Protein AF-A0A6J4HT22-F1 (afdb_monomer)

Mean predicted aligned error: 5.21 Å

Secondary structure (DSSP, 8-state):
---EEEEEE-HHHHHHHHHHHHHHHHHHH---GGG-SEEEEEEHHHHHHHHHHTT--HHHHHHHHHSPPPPPPPPTT---

Radius of gyration: 14.95 Å; Cα contacts (8 Å, |Δi|>4): 94; chains: 1; bounding box: 43×25×38 Å

InterPro domains:
  IPR002641 Patatin-like phospholipase domain [PF01734] (5-64)
  IPR002641 Patatin-like phospholipase domain [PS51635] (5-80)
  IPR016035 Acyl transferase/acyl hydrolase/lysophospholipase [SSF52151] (2-65)

Structure (mmCIF, N/CA/C/O backbone):
data_AF-A0A6J4HT22-F1
#
_entry.id   AF-A0A6J4HT22-F1
#
loop_
_atom_site.group_PDB
_atom_site.id
_atom_site.type_symbol
_atom_site.label_atom_id
_atom_site.label_alt_id
_atom_site.label_comp_id
_atom_site.label_asym_id
_atom_site.label_entity_id
_atom_site.label_seq_id
_atom_site.pdbx_PDB_ins_code
_atom_site.Cartn_x
_atom_site.Cartn_y
_atom_site.Cartn_z
_atom_site.occupancy
_atom_site.B_iso_or_equiv
_atom_site.auth_seq_id
_atom_site.auth_comp_id
_atom_site.auth_asym_id
_atom_site.auth_atom_id
_atom_site.pdbx_PDB_model_num
ATOM 1 N N . MET A 1 1 ? -13.910 0.418 11.016 1.00 65.69 1 MET A N 1
ATOM 2 C CA . MET A 1 1 ? -14.456 1.058 9.797 1.00 65.69 1 MET A CA 1
ATOM 3 C C . MET A 1 1 ? -13.859 0.332 8.613 1.00 65.69 1 MET A C 1
ATOM 5 O O . MET A 1 1 ? -12.640 0.296 8.538 1.00 65.69 1 MET A O 1
ATOM 9 N N . THR A 1 2 ? -14.688 -0.232 7.744 1.00 89.31 2 THR A N 1
ATOM 10 C CA . THR A 1 2 ? -14.270 -1.011 6.569 1.00 89.31 2 THR A CA 1
ATOM 11 C C . THR A 1 2 ? -13.922 -0.097 5.391 1.00 89.31 2 THR A C 1
ATOM 13 O O . THR A 1 2 ? -14.591 0.92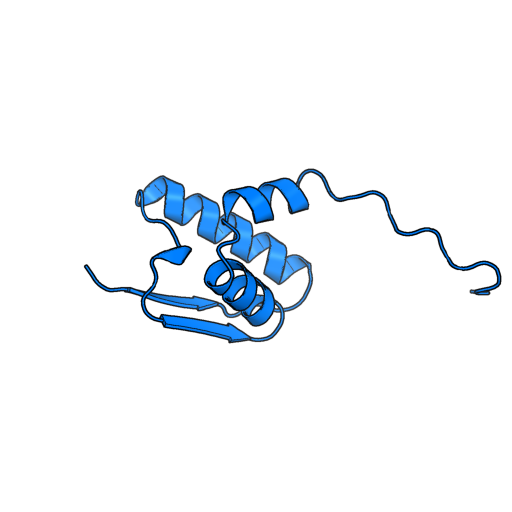4 5.196 1.00 89.31 2 THR A O 1
ATOM 16 N N . PHE A 1 3 ? -12.881 -0.424 4.623 1.00 96.12 3 PHE A N 1
ATOM 17 C CA . PHE A 1 3 ? -12.490 0.315 3.414 1.00 96.12 3 PHE A CA 1
ATOM 18 C C . PHE A 1 3 ? -11.863 -0.611 2.366 1.00 96.12 3 PHE A C 1
ATOM 20 O O . PHE A 1 3 ? -11.335 -1.668 2.689 1.00 96.12 3 PHE A O 1
ATOM 27 N N . GLY A 1 4 ? -11.916 -0.197 1.100 1.00 97.38 4 GLY A N 1
ATOM 28 C CA . GLY A 1 4 ? -11.260 -0.889 -0.007 1.00 97.38 4 GLY A CA 1
ATOM 29 C C . GLY A 1 4 ? -10.348 0.052 -0.788 1.00 97.38 4 GLY A C 1
ATOM 30 O O . GLY A 1 4 ? -10.581 1.263 -0.815 1.00 97.38 4 GLY A O 1
ATOM 31 N N . LEU A 1 5 ? -9.322 -0.505 -1.432 1.00 97.62 5 LEU A N 1
ATOM 32 C CA . LEU A 1 5 ? -8.371 0.234 -2.264 1.00 97.62 5 LEU A CA 1
ATOM 33 C C . LEU A 1 5 ? -8.428 -0.250 -3.715 1.00 97.62 5 LEU A C 1
ATOM 35 O O . LEU A 1 5 ? -8.335 -1.447 -3.993 1.00 97.62 5 LEU A O 1
ATOM 39 N N . VAL A 1 6 ? -8.532 0.703 -4.643 1.00 97.88 6 VAL A N 1
ATOM 40 C CA . VAL A 1 6 ? -8.433 0.466 -6.089 1.00 97.88 6 VAL A CA 1
ATOM 41 C C . VAL A 1 6 ? -7.182 1.165 -6.611 1.00 97.88 6 VAL A C 1
ATOM 43 O O . VAL A 1 6 ? -7.064 2.387 -6.558 1.00 97.88 6 VAL A O 1
ATOM 46 N N . LEU A 1 7 ? -6.238 0.371 -7.104 1.00 97.31 7 LEU A N 1
ATOM 47 C CA . LEU A 1 7 ? -4.871 0.762 -7.426 1.00 97.31 7 LEU A CA 1
ATOM 48 C C . LEU A 1 7 ? -4.674 0.739 -8.950 1.00 97.31 7 LEU A C 1
ATOM 50 O O . LEU A 1 7 ? -4.334 -0.289 -9.543 1.00 97.31 7 LEU A O 1
ATOM 54 N N . GLY A 1 8 ? -4.939 1.875 -9.598 1.00 90.81 8 GLY A N 1
ATOM 55 C CA . GLY A 1 8 ? -4.902 2.023 -11.057 1.00 90.81 8 GLY A CA 1
ATOM 56 C C . GLY A 1 8 ? -3.698 2.822 -11.550 1.00 90.81 8 GLY A C 1
ATOM 57 O O . GLY A 1 8 ? -3.808 4.029 -11.742 1.00 90.81 8 GLY A O 1
ATOM 58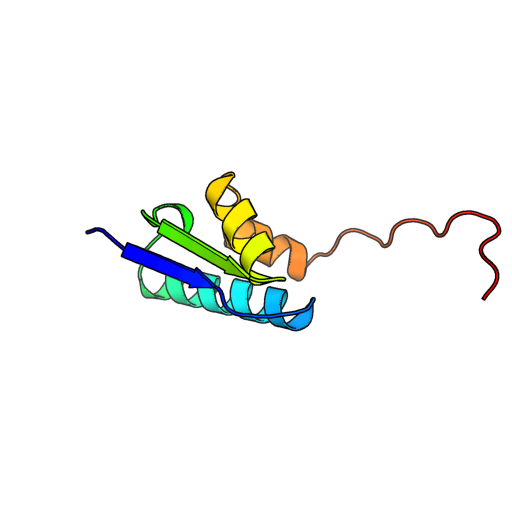 N N . THR A 1 9 ? -2.556 2.164 -11.788 1.00 89.06 9 THR A N 1
ATOM 59 C CA . THR A 1 9 ? -1.388 2.772 -12.461 1.00 89.06 9 THR A CA 1
ATOM 60 C C . THR A 1 9 ? -0.610 1.736 -13.284 1.00 89.06 9 THR A C 1
ATOM 62 O O . THR A 1 9 ? -0.806 0.528 -13.136 1.00 89.06 9 THR A O 1
ATOM 65 N N . GLY A 1 10 ? 0.284 2.200 -14.163 1.00 90.81 10 GLY A N 1
ATOM 66 C CA . GLY A 1 10 ? 1.109 1.343 -15.015 1.00 90.81 10 GLY A CA 1
ATOM 67 C C . GLY A 1 10 ? 2.592 1.707 -14.991 1.00 90.81 10 GLY A C 1
ATOM 68 O O . GLY A 1 10 ? 2.969 2.863 -14.797 1.00 90.81 10 GLY A O 1
ATOM 69 N N . GLY A 1 11 ? 3.434 0.702 -15.237 1.00 93.44 11 GLY A N 1
ATOM 70 C CA . GLY A 1 11 ? 4.885 0.859 -15.342 1.00 93.44 11 GLY A CA 1
ATOM 71 C C . GLY A 1 11 ? 5.593 1.169 -14.018 1.00 93.44 11 GLY A C 1
ATOM 72 O O . GLY A 1 11 ? 4.980 1.303 -12.961 1.00 93.44 11 GLY A O 1
ATOM 73 N N . SER A 1 12 ? 6.919 1.292 -14.084 1.00 93.31 12 SER A N 1
ATOM 74 C CA . SER A 1 12 ? 7.767 1.578 -12.918 1.00 93.31 12 SER A CA 1
ATOM 75 C C . SER A 1 12 ? 7.484 2.950 -12.301 1.00 93.31 12 SER A C 1
ATOM 77 O O . SER A 1 12 ? 7.453 3.076 -11.080 1.00 93.31 12 SER A O 1
ATOM 79 N N . LEU A 1 13 ? 7.212 3.968 -13.124 1.00 94.19 13 LEU A N 1
ATOM 80 C CA . LEU A 1 13 ? 6.834 5.294 -12.632 1.00 94.19 13 LEU A CA 1
ATOM 81 C C . LEU A 1 13 ? 5.481 5.253 -11.911 1.00 94.19 13 LEU A C 1
ATOM 83 O O . LEU A 1 13 ? 5.361 5.787 -10.813 1.00 94.19 13 LEU A O 1
ATOM 87 N N . GLY A 1 14 ? 4.482 4.581 -12.492 1.00 96.25 14 GLY A N 1
ATOM 88 C CA . GLY A 1 14 ? 3.174 4.431 -11.861 1.00 96.25 14 GLY A CA 1
ATOM 89 C C . GLY A 1 14 ? 3.252 3.690 -10.527 1.00 96.25 14 GLY A C 1
ATOM 90 O O . GLY A 1 14 ? 2.543 4.060 -9.591 1.00 96.25 14 GLY A O 1
ATOM 91 N N . TYR A 1 15 ? 4.118 2.679 -10.419 1.00 97.12 15 TYR A N 1
ATOM 92 C CA . TYR A 1 15 ? 4.400 2.011 -9.148 1.00 97.12 15 TYR A CA 1
ATOM 93 C C . TYR A 1 15 ? 4.949 3.005 -8.111 1.00 97.12 15 TYR A C 1
ATOM 95 O O . TYR A 1 15 ? 4.392 3.123 -7.022 1.00 97.12 15 TYR A O 1
ATOM 103 N N . ALA A 1 16 ? 5.987 3.771 -8.468 1.00 97.00 16 ALA A N 1
ATOM 104 C CA . ALA A 1 16 ? 6.630 4.712 -7.551 1.00 97.00 16 ALA A CA 1
ATOM 105 C C . ALA A 1 16 ? 5.672 5.805 -7.043 1.00 97.00 16 ALA A C 1
ATOM 107 O O . ALA A 1 16 ? 5.612 6.070 -5.842 1.00 97.00 16 ALA A O 1
ATOM 108 N N . TRP A 1 17 ? 4.874 6.392 -7.940 1.00 96.81 17 TRP A N 1
ATOM 109 C CA . TRP A 1 17 ? 3.870 7.397 -7.575 1.00 96.81 17 TRP A CA 1
ATOM 110 C C . TRP A 1 17 ? 2.801 6.839 -6.640 1.00 96.81 17 TRP A C 1
ATOM 112 O O . TRP A 1 17 ? 2.395 7.514 -5.698 1.00 96.81 17 TRP A O 1
ATOM 122 N N . MET A 1 18 ? 2.361 5.603 -6.870 1.00 97.31 18 MET A N 1
ATOM 123 C CA . MET A 1 18 ? 1.348 4.973 -6.032 1.00 97.31 18 MET A CA 1
ATOM 124 C C . MET A 1 18 ? 1.858 4.667 -4.628 1.00 97.31 18 MET A C 1
ATOM 126 O O . MET A 1 18 ? 1.153 4.943 -3.664 1.00 97.31 18 MET A O 1
ATOM 130 N N . VAL A 1 19 ? 3.086 4.158 -4.499 1.00 98.12 19 VAL A N 1
ATOM 131 C CA . VAL A 1 19 ? 3.706 3.916 -3.187 1.00 98.12 19 VAL A CA 1
ATOM 132 C C . VAL A 1 19 ? 3.871 5.228 -2.412 1.00 98.12 19 VAL A C 1
ATOM 134 O O . VAL A 1 19 ? 3.528 5.287 -1.234 1.00 98.12 19 VAL A O 1
ATOM 137 N N . ALA A 1 20 ? 4.306 6.309 -3.068 1.00 98.00 20 ALA A N 1
ATOM 138 C CA . ALA A 1 20 ? 4.411 7.625 -2.431 1.00 98.00 20 ALA A CA 1
ATOM 139 C C . ALA A 1 20 ? 3.039 8.201 -2.019 1.00 98.00 20 ALA A C 1
ATOM 141 O O . ALA A 1 20 ? 2.898 8.762 -0.928 1.00 98.00 20 ALA A O 1
ATOM 142 N N . ALA A 1 21 ? 2.017 8.036 -2.864 1.00 98.00 21 ALA A N 1
ATOM 143 C CA . ALA A 1 21 ? 0.653 8.470 -2.567 1.00 98.00 21 ALA A CA 1
ATOM 144 C C . ALA A 1 21 ? 0.059 7.699 -1.380 1.00 98.00 21 ALA A C 1
ATOM 146 O O . ALA A 1 21 ? -0.488 8.319 -0.469 1.00 98.00 21 ALA A O 1
ATOM 147 N N . LEU A 1 22 ? 0.220 6.372 -1.352 1.00 98.25 22 LEU A N 1
ATOM 148 C CA . LEU A 1 22 ? -0.192 5.542 -0.222 1.00 98.25 22 LEU A CA 1
ATOM 149 C C . LEU A 1 22 ? 0.559 5.936 1.050 1.00 98.25 22 LEU A C 1
ATOM 151 O O . LEU A 1 22 ? -0.079 6.137 2.072 1.00 98.25 22 LEU A O 1
ATOM 155 N N . SER A 1 23 ? 1.876 6.155 0.985 1.00 98.56 23 SER A N 1
A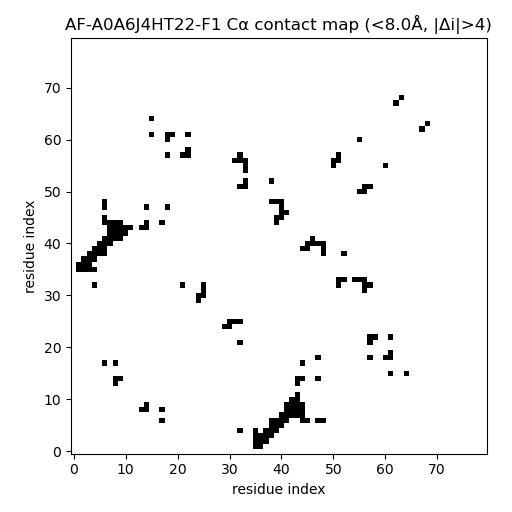TOM 156 C CA . SER A 1 23 ? 2.660 6.571 2.155 1.00 98.56 23 SER A CA 1
ATOM 157 C C . SER A 1 23 ? 2.160 7.899 2.727 1.00 98.56 23 S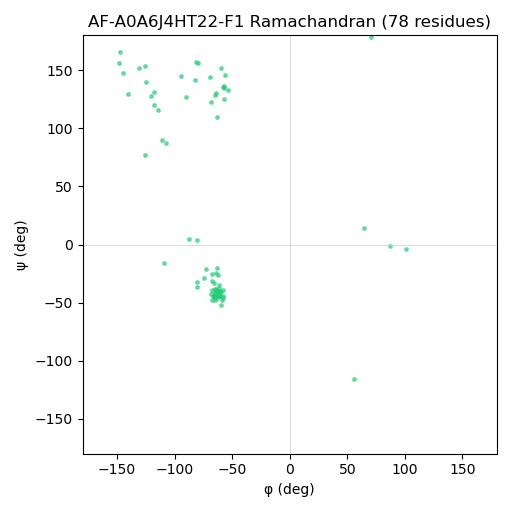ER A C 1
ATOM 159 O O . SER A 1 23 ? 2.049 8.056 3.942 1.00 98.56 23 SER A O 1
ATOM 161 N N . THR A 1 24 ? 1.819 8.853 1.859 1.00 98.50 24 THR A N 1
ATOM 162 C CA . THR A 1 24 ? 1.246 10.140 2.276 1.00 98.50 24 THR A CA 1
ATOM 163 C C . THR A 1 24 ? -0.150 9.958 2.876 1.00 98.50 24 THR A C 1
ATOM 165 O O . THR A 1 24 ? -0.486 10.592 3.874 1.00 98.50 24 THR A O 1
ATOM 168 N N . TRP A 1 25 ? -0.965 9.070 2.302 1.00 98.31 25 TRP A N 1
ATOM 169 C CA . TRP A 1 25 ? -2.298 8.747 2.808 1.00 98.31 25 TRP A CA 1
ATOM 170 C C . TRP A 1 25 ? -2.254 8.061 4.181 1.00 98.31 25 TRP A C 1
ATOM 172 O O . TRP A 1 25 ? -3.004 8.463 5.071 1.00 98.31 25 TRP A O 1
ATOM 182 N N . GLU A 1 26 ? -1.360 7.091 4.395 1.00 98.31 26 GLU A N 1
ATOM 183 C CA . GLU A 1 26 ? -1.180 6.431 5.696 1.00 98.31 26 GLU A CA 1
ATOM 184 C C . GLU A 1 26 ? -0.748 7.447 6.761 1.00 98.31 26 GLU A C 1
ATOM 186 O O . GLU A 1 26 ? -1.333 7.495 7.840 1.00 98.31 26 GLU A O 1
ATOM 191 N N . GLN A 1 27 ? 0.195 8.341 6.436 1.00 98.31 27 GLN A N 1
ATOM 192 C CA . GLN A 1 27 ? 0.615 9.424 7.335 1.00 98.31 27 GLN A CA 1
ATOM 193 C C . GLN A 1 27 ? -0.533 10.382 7.682 1.00 98.31 27 GLN A C 1
ATOM 195 O O . GLN A 1 27 ? -0.677 10.785 8.835 1.00 98.31 27 GLN A O 1
ATOM 200 N N . ALA A 1 28 ? -1.358 10.749 6.699 1.00 98.44 28 ALA A N 1
ATOM 201 C CA . ALA A 1 28 ? -2.464 11.682 6.901 1.00 98.44 28 ALA A CA 1
ATOM 202 C C . ALA A 1 28 ? -3.650 11.066 7.660 1.00 98.44 28 ALA A C 1
ATOM 204 O O . ALA A 1 28 ? -4.401 11.786 8.318 1.00 98.44 28 ALA A O 1
ATOM 205 N N . THR A 1 29 ? -3.855 9.753 7.544 1.00 97.38 29 THR A N 1
ATOM 206 C CA . THR A 1 29 ? -5.044 9.072 8.082 1.00 97.38 29 THR A CA 1
ATOM 207 C C . THR A 1 29 ? -4.761 8.185 9.289 1.00 97.38 29 THR A C 1
ATOM 209 O O . THR A 1 29 ? -5.706 7.795 9.975 1.00 97.38 29 THR A O 1
ATOM 212 N N . GLY A 1 30 ? -3.495 7.847 9.543 1.00 97.06 30 GLY A N 1
ATOM 213 C CA . GLY A 1 30 ? -3.090 6.849 10.533 1.00 97.06 30 GLY A CA 1
ATOM 214 C C . GLY A 1 30 ? -3.557 5.427 10.204 1.00 97.06 30 GLY A C 1
ATOM 215 O O . GLY A 1 30 ? -3.564 4.579 11.092 1.00 97.06 30 GLY A O 1
ATOM 216 N N . ARG A 1 31 ? -4.007 5.172 8.969 1.00 96.38 31 ARG A N 1
ATOM 217 C CA . ARG A 1 31 ? -4.487 3.859 8.523 1.00 96.38 31 ARG A CA 1
ATOM 218 C C . ARG A 1 31 ? -3.368 3.090 7.851 1.00 96.38 31 ARG A C 1
ATOM 220 O O . ARG A 1 31 ? -2.583 3.680 7.122 1.00 96.38 31 ARG A O 1
ATOM 227 N N . ASP A 1 32 ? -3.369 1.781 8.044 1.00 97.81 32 ASP A N 1
ATOM 228 C CA . ASP 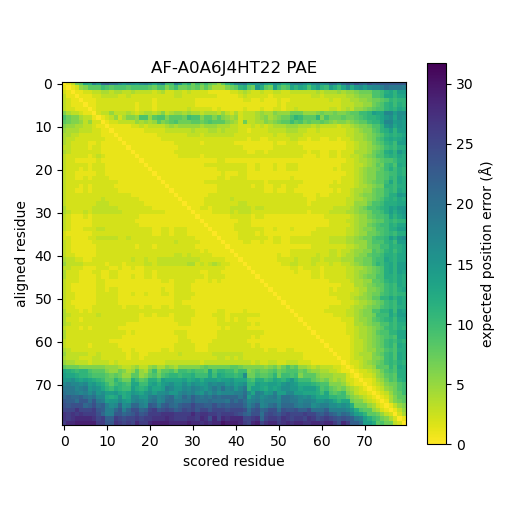A 1 32 ? -2.510 0.859 7.314 1.00 97.81 32 ASP A CA 1
ATOM 229 C C . ASP A 1 32 ? -3.231 0.385 6.048 1.00 97.81 32 ASP A C 1
ATOM 231 O O . ASP A 1 32 ? -4.363 -0.098 6.113 1.00 97.81 32 ASP A O 1
ATOM 235 N N . ALA A 1 33 ? -2.604 0.515 4.881 1.00 98.12 33 ALA A N 1
ATOM 236 C CA . ALA A 1 33 ? -3.182 0.072 3.614 1.00 98.12 33 ALA A CA 1
ATOM 237 C C . ALA A 1 33 ? -3.408 -1.451 3.560 1.00 98.12 33 ALA A C 1
ATOM 239 O O . ALA A 1 33 ? -4.218 -1.918 2.755 1.00 98.12 33 ALA A O 1
ATOM 240 N N . ARG A 1 34 ? -2.725 -2.223 4.416 1.00 98.19 34 ARG A N 1
ATOM 241 C CA . ARG A 1 34 ? -2.898 -3.677 4.557 1.00 98.19 34 ARG A CA 1
ATOM 242 C C . ARG A 1 34 ? -4.204 -4.052 5.256 1.00 98.19 34 ARG A C 1
ATOM 244 O O . ARG A 1 34 ? -4.688 -5.157 5.044 1.00 98.19 34 ARG A O 1
ATOM 251 N N . ASP A 1 35 ? -4.802 -3.130 6.011 1.00 97.75 35 ASP A N 1
ATOM 252 C CA . ASP A 1 35 ? -6.087 -3.337 6.693 1.00 97.75 35 ASP A CA 1
ATOM 253 C C . ASP A 1 35 ? -7.298 -3.155 5.757 1.00 97.75 35 ASP A C 1
ATOM 255 O O . ASP A 1 35 ? -8.445 -3.184 6.206 1.00 97.75 35 ASP A O 1
ATOM 259 N N . ALA A 1 36 ? -7.074 -2.924 4.458 1.00 97.88 36 ALA A N 1
ATOM 260 C CA . ALA A 1 36 ? -8.150 -2.840 3.480 1.00 97.88 36 ALA A CA 1
ATOM 261 C C . ALA A 1 36 ? -8.863 -4.195 3.345 1.00 97.88 36 ALA A C 1
ATOM 263 O O . ALA A 1 36 ? -8.235 -5.212 3.055 1.00 97.88 36 ALA A O 1
ATOM 264 N N . ASP A 1 37 ? -10.192 -4.200 3.447 1.00 97.69 37 ASP A N 1
ATOM 265 C CA . ASP A 1 37 ? -11.005 -5.415 3.297 1.00 97.69 37 ASP A CA 1
ATOM 266 C C . ASP A 1 37 ? -10.963 -5.959 1.859 1.00 97.69 37 ASP A C 1
ATOM 268 O O . ASP A 1 37 ? -11.195 -7.143 1.609 1.00 97.69 37 ASP A O 1
ATOM 272 N N . VAL A 1 38 ? -10.703 -5.071 0.893 1.00 98.06 38 VAL A N 1
ATOM 273 C CA . VAL A 1 38 ? -10.633 -5.387 -0.534 1.00 98.06 38 VAL A CA 1
ATOM 274 C C . VAL A 1 38 ? -9.490 -4.612 -1.185 1.00 98.06 38 VAL A C 1
ATOM 276 O O . VAL A 1 38 ? -9.415 -3.386 -1.083 1.00 98.06 38 VAL A O 1
ATOM 279 N N . LEU A 1 39 ? -8.648 -5.330 -1.928 1.00 98.38 39 LEU A N 1
ATOM 280 C CA . LEU A 1 39 ? -7.563 -4.786 -2.742 1.00 98.38 39 LEU A CA 1
ATOM 281 C C . LEU A 1 39 ? -7.811 -5.135 -4.214 1.00 98.38 39 LEU A C 1
ATOM 283 O O . LEU A 1 39 ? -7.865 -6.308 -4.581 1.00 98.38 39 LEU A O 1
ATOM 287 N N . VAL A 1 40 ? -7.936 -4.123 -5.072 1.00 98.06 40 VAL A N 1
ATOM 288 C CA . VAL A 1 40 ? -8.041 -4.292 -6.529 1.00 98.06 40 VAL A CA 1
ATOM 289 C C . VAL A 1 40 ? -6.889 -3.552 -7.184 1.00 98.06 40 VAL A C 1
ATOM 291 O O . VAL A 1 40 ? -6.700 -2.365 -6.939 1.00 98.06 40 VAL A O 1
ATOM 294 N N . GLY A 1 41 ? -6.130 -4.221 -8.047 1.00 97.44 41 GLY A N 1
ATOM 295 C CA . GLY A 1 41 ? -5.003 -3.601 -8.734 1.00 97.44 41 GLY A CA 1
ATOM 296 C C . GLY A 1 41 ? -4.813 -4.123 -10.150 1.00 97.44 41 GLY A C 1
ATOM 297 O O . GLY A 1 41 ? -5.057 -5.294 -10.428 1.00 97.44 41 GLY A O 1
ATOM 298 N N . THR A 1 42 ? -4.338 -3.256 -11.045 1.00 97.12 42 THR A N 1
ATOM 299 C CA . THR A 1 42 ? -3.994 -3.605 -12.435 1.00 97.12 42 THR A CA 1
ATOM 300 C C . THR A 1 42 ? -2.555 -3.212 -12.748 1.00 97.12 42 THR A C 1
ATOM 302 O O . THR A 1 42 ? -2.138 -2.123 -12.366 1.00 97.12 42 THR A O 1
ATOM 305 N N . SER A 1 43 ? -1.802 -4.039 -13.482 1.00 96.62 43 SER A N 1
ATOM 306 C CA . SER A 1 43 ? -0.415 -3.746 -13.890 1.00 96.62 43 SER A CA 1
ATOM 307 C C . SER A 1 43 ? 0.502 -3.430 -12.692 1.00 96.62 43 SER A C 1
ATOM 309 O O . SER A 1 43 ? 0.711 -4.287 -11.835 1.00 96.62 43 SER A O 1
ATOM 311 N N . ALA A 1 44 ? 1.036 -2.213 -12.575 1.00 96.88 44 ALA A N 1
ATOM 312 C CA . ALA A 1 44 ? 1.810 -1.811 -11.401 1.00 96.88 44 ALA A CA 1
ATOM 313 C C . ALA A 1 44 ? 0.962 -1.873 -10.118 1.00 96.88 44 ALA A C 1
ATOM 315 O O . ALA A 1 44 ? 1.448 -2.282 -9.066 1.00 96.88 44 ALA A O 1
ATOM 316 N N . GLY A 1 45 ? -0.331 -1.563 -10.222 1.00 97.62 45 GLY A N 1
ATOM 317 C CA . GLY A 1 45 ? -1.281 -1.706 -9.125 1.00 97.62 45 GLY A CA 1
ATOM 318 C C . GLY A 1 45 ? -1.525 -3.137 -8.681 1.00 97.62 45 GLY A C 1
ATOM 319 O O . GLY A 1 45 ? -1.700 -3.349 -7.487 1.00 97.62 45 GLY A O 1
ATOM 320 N N . SER A 1 46 ? -1.476 -4.132 -9.578 1.00 97.44 46 SER A N 1
ATOM 321 C CA . SER A 1 46 ? -1.586 -5.536 -9.146 1.00 97.44 46 SER A CA 1
ATOM 322 C C . SER A 1 46 ? -0.369 -5.971 -8.334 1.00 97.44 46 SER A C 1
ATOM 324 O O . SER A 1 46 ? -0.516 -6.770 -7.417 1.00 97.44 46 SER A O 1
ATOM 326 N N . VAL A 1 47 ? 0.813 -5.411 -8.619 1.00 97.44 47 VAL A N 1
ATOM 327 C CA . VAL A 1 47 ? 2.023 -5.669 -7.822 1.00 97.44 47 VAL A CA 1
ATOM 328 C C . VAL A 1 47 ? 1.874 -5.077 -6.420 1.00 97.44 47 VAL A C 1
ATOM 330 O O . VAL A 1 47 ? 2.101 -5.787 -5.446 1.00 97.44 47 VAL A O 1
ATOM 333 N N . VAL A 1 48 ? 1.436 -3.817 -6.306 1.00 98.19 48 VAL A N 1
ATOM 334 C CA . VAL A 1 48 ? 1.203 -3.176 -4.997 1.00 98.19 48 VAL A CA 1
ATOM 335 C C . VAL A 1 48 ? 0.102 -3.900 -4.217 1.00 98.19 48 VAL A C 1
ATOM 337 O O . VAL A 1 48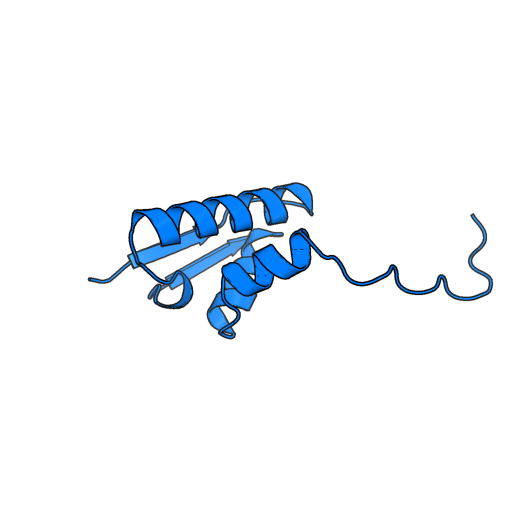 ? 0.301 -4.224 -3.051 1.00 98.19 48 VAL A O 1
ATOM 340 N N . ALA A 1 49 ? -1.027 -4.226 -4.858 1.00 98.25 49 ALA A N 1
ATOM 341 C CA . ALA A 1 49 ? -2.118 -4.974 -4.231 1.00 98.25 49 ALA A CA 1
ATOM 342 C C . ALA A 1 49 ? -1.649 -6.341 -3.706 1.00 98.25 49 ALA A C 1
ATO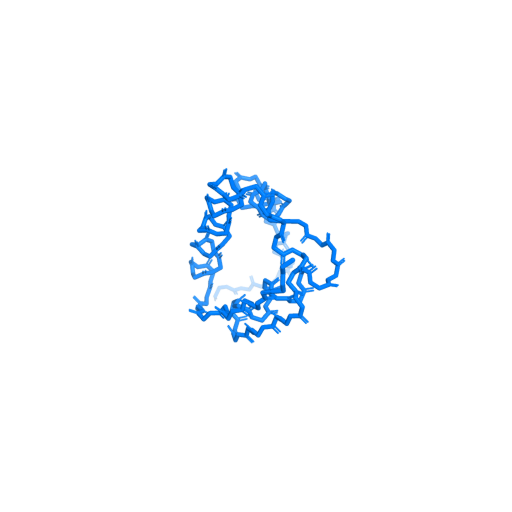M 344 O O . ALA A 1 49 ? -1.944 -6.698 -2.570 1.00 98.25 49 ALA A O 1
ATOM 345 N N . ALA A 1 50 ? -0.880 -7.088 -4.506 1.00 98.38 50 ALA A N 1
ATOM 346 C CA . ALA A 1 50 ? -0.332 -8.377 -4.093 1.00 98.38 50 ALA A CA 1
ATOM 347 C C . ALA A 1 50 ? 0.676 -8.242 -2.940 1.00 98.38 50 ALA A C 1
ATOM 349 O O . ALA A 1 50 ? 0.678 -9.075 -2.035 1.00 98.38 50 ALA A O 1
ATOM 350 N N . ALA A 1 51 ? 1.509 -7.198 -2.947 1.00 98.25 51 ALA A N 1
ATOM 351 C CA . ALA A 1 51 ? 2.471 -6.934 -1.881 1.00 98.25 51 ALA A CA 1
ATOM 352 C C . ALA A 1 51 ? 1.763 -6.621 -0.551 1.00 98.25 51 ALA A C 1
ATOM 354 O O . ALA A 1 51 ? 2.063 -7.266 0.453 1.00 98.25 51 ALA A O 1
ATOM 355 N N . LEU A 1 52 ? 0.765 -5.726 -0.568 1.00 98.56 52 LEU A N 1
ATOM 356 C CA . LEU A 1 52 ? -0.067 -5.409 0.601 1.00 98.56 52 LEU A CA 1
ATOM 357 C C . LEU A 1 52 ? -0.784 -6.653 1.140 1.00 98.56 52 LEU A C 1
ATOM 359 O O . LEU A 1 52 ? -0.704 -6.938 2.332 1.00 98.56 52 LEU A O 1
ATOM 363 N N . ALA A 1 53 ? -1.412 -7.439 0.258 1.00 98.38 53 ALA A N 1
ATOM 364 C CA . ALA A 1 53 ? -2.076 -8.691 0.630 1.00 98.38 53 ALA A CA 1
ATOM 365 C C . ALA A 1 53 ? -1.105 -9.736 1.213 1.00 98.38 53 ALA A C 1
ATOM 367 O O . ALA A 1 53 ? -1.511 -10.593 1.994 1.00 98.38 53 ALA A O 1
ATOM 368 N N . SER A 1 54 ? 0.179 -9.659 0.851 1.00 98.38 54 SER A N 1
ATOM 369 C CA . SER A 1 54 ? 1.249 -10.511 1.388 1.00 98.38 54 SER A CA 1
ATOM 370 C C . SER A 1 54 ? 1.876 -9.955 2.674 1.00 98.38 54 SER A C 1
ATOM 372 O O . SER A 1 54 ? 2.853 -10.515 3.166 1.00 98.38 54 SER A O 1
ATOM 374 N N . GLY A 1 55 ? 1.347 -8.854 3.216 1.00 98.19 55 GLY A N 1
ATOM 375 C CA . GLY A 1 55 ? 1.813 -8.229 4.454 1.00 98.19 55 GLY A CA 1
ATOM 376 C C . GLY A 1 55 ? 2.957 -7.224 4.288 1.00 98.19 55 GLY A C 1
ATOM 377 O O . GLY A 1 55 ? 3.344 -6.607 5.284 1.00 98.19 55 GLY A O 1
ATOM 378 N N . VAL A 1 56 ? 3.463 -7.012 3.067 1.00 98.50 56 VAL A N 1
ATOM 379 C CA . VAL A 1 56 ? 4.498 -6.004 2.792 1.00 98.50 56 VAL A CA 1
ATOM 380 C C . VAL A 1 56 ? 3.890 -4.621 2.980 1.00 98.50 56 VAL A C 1
ATOM 382 O O . VAL A 1 56 ? 2.891 -4.275 2.349 1.00 98.50 56 VAL A O 1
ATOM 385 N N . SER A 1 57 ? 4.489 -3.831 3.859 1.00 98.44 57 SER A N 1
ATOM 386 C CA . SER A 1 57 ? 4.001 -2.501 4.204 1.00 98.44 57 SER A CA 1
ATOM 387 C C . SER A 1 57 ? 4.385 -1.457 3.151 1.00 98.44 57 SER A C 1
ATOM 389 O O . SER A 1 57 ? 5.371 -1.597 2.418 1.00 98.44 57 SER A O 1
ATOM 391 N N . VAL A 1 58 ? 3.618 -0.367 3.076 1.00 98.56 58 VAL A N 1
ATOM 392 C CA . VAL A 1 58 ? 3.945 0.762 2.193 1.00 98.56 58 VAL A CA 1
ATOM 393 C C . VAL A 1 58 ? 5.309 1.387 2.539 1.00 98.56 58 VAL A C 1
ATOM 395 O O . VAL A 1 58 ? 6.059 1.672 1.601 1.00 98.56 58 VAL A O 1
ATOM 398 N N . PRO A 1 59 ? 5.709 1.546 3.821 1.00 98.19 59 PRO A N 1
ATOM 399 C CA . PRO A 1 59 ? 7.058 1.989 4.174 1.00 98.19 59 PRO A CA 1
ATOM 400 C C . PRO A 1 59 ? 8.179 1.089 3.640 1.00 98.19 59 PRO A C 1
ATOM 402 O O . PRO A 1 59 ? 9.186 1.611 3.168 1.00 98.19 59 PRO A O 1
ATOM 405 N N . GLU A 1 60 ? 8.015 -0.238 3.651 1.00 97.88 60 GLU A N 1
ATOM 406 C CA . GLU A 1 60 ? 9.005 -1.162 3.068 1.00 97.88 60 GLU A CA 1
ATOM 407 C C . GLU A 1 60 ? 9.119 -0.982 1.549 1.00 97.88 60 GLU A C 1
ATOM 409 O O . GLU A 1 60 ? 10.226 -0.917 1.006 1.00 97.88 60 GLU A O 1
ATOM 414 N N . MET A 1 61 ? 7.986 -0.836 0.853 1.00 97.88 61 MET A N 1
ATOM 415 C CA . MET A 1 61 ? 7.98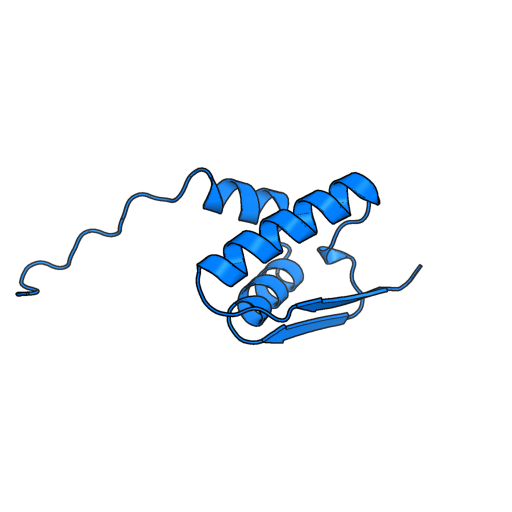3 -0.549 -0.586 1.00 97.88 61 MET A CA 1
ATOM 416 C C . MET A 1 61 ? 8.641 0.800 -0.896 1.00 97.88 61 MET A C 1
ATOM 418 O O . MET A 1 61 ? 9.379 0.909 -1.877 1.00 97.88 61 MET A O 1
ATOM 422 N N . LEU A 1 62 ? 8.392 1.821 -0.068 1.00 98.12 62 LEU A N 1
ATOM 423 C CA . LEU A 1 62 ? 8.989 3.147 -0.217 1.00 98.12 62 LEU A CA 1
ATOM 424 C C . LEU A 1 62 ? 10.501 3.101 0.021 1.00 98.12 62 LEU A C 1
ATOM 426 O O . LEU A 1 62 ? 11.256 3.657 -0.774 1.00 98.12 62 LEU A O 1
ATOM 430 N N . ALA A 1 63 ? 10.951 2.397 1.061 1.00 96.75 63 ALA A N 1
ATOM 431 C CA . ALA A 1 63 ? 12.371 2.199 1.333 1.00 96.75 63 ALA A CA 1
ATOM 432 C C . ALA A 1 63 ? 13.076 1.531 0.142 1.00 96.75 63 ALA A C 1
ATOM 434 O O . ALA A 1 63 ? 14.103 2.026 -0.311 1.00 96.75 63 ALA A O 1
ATOM 435 N N . SER A 1 64 ? 12.472 0.491 -0.446 1.00 94.44 64 SER A N 1
ATOM 436 C CA . SER A 1 64 ? 13.014 -0.172 -1.642 1.00 94.44 64 SER A CA 1
ATOM 437 C C . SER A 1 64 ? 13.075 0.727 -2.886 1.00 94.44 64 SER A C 1
ATOM 439 O O . SER A 1 64 ? 13.845 0.427 -3.799 1.00 94.44 64 SER A O 1
ATOM 441 N N . LEU A 1 65 ? 12.247 1.773 -2.979 1.00 94.88 65 LEU A N 1
ATOM 442 C CA . LEU A 1 65 ? 12.299 2.742 -4.079 1.00 94.88 65 LEU A CA 1
ATOM 443 C C . LEU A 1 65 ? 13.400 3.783 -3.883 1.00 94.88 65 LEU A C 1
ATOM 445 O O . LEU A 1 65 ? 13.998 4.223 -4.864 1.00 94.88 65 LEU A O 1
ATOM 449 N N . LEU A 1 66 ? 13.628 4.193 -2.635 1.00 95.06 66 LEU A N 1
ATOM 450 C CA . LEU A 1 66 ? 14.621 5.204 -2.279 1.00 95.06 66 LEU A CA 1
ATOM 451 C C . LEU A 1 66 ? 16.039 4.628 -2.209 1.00 95.06 66 LEU A C 1
ATOM 453 O O . LEU A 1 66 ? 16.986 5.332 -2.551 1.00 95.06 66 LEU A O 1
ATOM 457 N N . ASP A 1 67 ? 16.172 3.361 -1.819 1.00 93.38 67 ASP A N 1
ATOM 458 C CA . ASP A 1 67 ? 17.433 2.619 -1.794 1.00 93.38 67 ASP A CA 1
ATOM 459 C C . ASP A 1 67 ? 17.292 1.311 -2.594 1.00 93.38 67 ASP A C 1
ATOM 461 O O . ASP A 1 67 ? 17.064 0.233 -2.032 1.00 93.38 67 ASP A O 1
ATOM 465 N N . PRO A 1 68 ? 17.320 1.391 -3.938 1.00 84.44 68 PRO A N 1
ATOM 466 C CA . PRO A 1 68 ? 17.132 0.220 -4.774 1.00 84.44 68 PRO A CA 1
ATOM 467 C C . PRO A 1 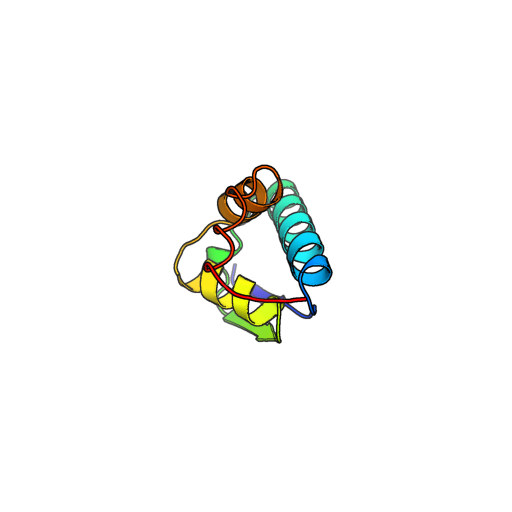68 ? 18.334 -0.728 -4.661 1.00 84.44 68 PRO A C 1
ATOM 469 O O . PRO A 1 68 ? 19.483 -0.279 -4.618 1.00 84.44 68 PRO A O 1
ATOM 472 N N . PRO A 1 69 ? 18.112 -2.056 -4.703 1.00 78.75 69 PRO A N 1
ATOM 473 C CA . PRO A 1 69 ? 19.209 -3.010 -4.710 1.00 78.75 69 PRO A CA 1
ATOM 474 C C . PRO A 1 69 ? 20.111 -2.787 -5.934 1.00 78.75 69 PRO A C 1
ATOM 476 O O . PRO A 1 69 ? 19.634 -2.347 -6.990 1.00 78.75 69 PRO A O 1
ATOM 479 N N . PRO A 1 70 ? 21.408 -3.130 -5.837 1.00 82.94 70 PRO A N 1
ATOM 480 C CA . PRO A 1 70 ? 22.331 -2.970 -6.947 1.00 82.94 70 PRO A CA 1
ATOM 481 C C . PRO A 1 70 ? 21.819 -3.719 -8.186 1.00 82.94 70 PRO A C 1
ATOM 483 O O . PRO A 1 70 ? 21.207 -4.789 -8.065 1.00 82.94 70 PRO A O 1
ATOM 486 N N . PRO A 1 71 ? 22.064 -3.181 -9.394 1.00 79.94 71 PRO A N 1
ATOM 487 C CA . PRO A 1 71 ? 21.603 -3.809 -10.620 1.00 79.94 71 PRO A CA 1
ATOM 488 C C . PRO A 1 71 ? 22.139 -5.239 -10.709 1.00 79.94 71 PRO A C 1
ATOM 490 O O . PRO A 1 71 ? 23.316 -5.496 -10.444 1.00 79.94 71 PRO A O 1
ATOM 493 N N . LYS A 1 72 ? 21.275 -6.182 -11.106 1.00 79.44 72 LYS A N 1
ATOM 494 C CA . LYS A 1 72 ? 21.704 -7.567 -11.323 1.00 79.44 72 LYS A CA 1
ATOM 495 C C . LYS A 1 72 ? 22.839 -7.588 -12.359 1.00 79.44 72 LYS A C 1
ATOM 497 O O . LYS A 1 72 ? 22.702 -6.929 -13.396 1.00 79.44 72 LYS A O 1
ATOM 502 N N . PRO A 1 73 ? 23.927 -8.347 -12.124 1.00 82.81 73 PRO A N 1
ATOM 503 C CA . PRO A 1 73 ? 25.008 -8.470 -13.090 1.00 82.81 73 PRO A CA 1
ATOM 504 C C . PRO A 1 73 ? 24.456 -8.909 -14.443 1.00 82.81 73 PRO A C 1
ATOM 506 O O . PRO A 1 73 ? 23.650 -9.840 -14.527 1.00 82.81 73 PRO A O 1
ATOM 509 N N . ARG A 1 74 ? 24.884 -8.239 -15.514 1.00 80.50 74 ARG A N 1
ATOM 510 C CA . ARG A 1 74 ? 24.500 -8.640 -16.867 1.00 80.50 74 ARG A CA 1
ATOM 511 C C . ARG A 1 74 ? 25.079 -10.038 -17.130 1.00 80.50 74 ARG A C 1
ATOM 513 O O . ARG A 1 74 ? 26.275 -10.229 -16.901 1.00 80.50 74 ARG A O 1
ATOM 520 N N . PRO A 1 75 ? 24.280 -11.006 -17.612 1.00 80.69 75 PRO A N 1
ATOM 521 C CA . PRO A 1 75 ? 24.804 -12.322 -17.951 1.00 80.69 75 PRO A CA 1
ATOM 522 C C . PRO A 1 75 ? 25.910 -12.185 -19.003 1.00 80.69 75 PRO A C 1
ATOM 524 O O . PRO A 1 75 ? 25.780 -11.418 -19.967 1.00 80.69 75 PRO A O 1
ATOM 527 N N . ALA A 1 76 ? 27.014 -12.904 -18.794 1.00 78.88 76 ALA A N 1
ATOM 528 C CA . ALA A 1 76 ? 28.154 -12.881 -19.700 1.00 78.88 76 ALA A CA 1
ATOM 529 C C . ALA A 1 76 ? 27.701 -13.287 -21.113 1.00 78.88 76 ALA A C 1
ATOM 531 O O . ALA A 1 76 ? 27.095 -14.339 -21.298 1.00 78.88 76 ALA A O 1
ATOM 532 N N . GLY A 1 77 ? 27.975 -12.438 -22.107 1.00 74.50 77 GLY A N 1
ATOM 533 C CA . GLY A 1 77 ? 27.712 -12.743 -23.518 1.00 74.50 77 GLY A CA 1
ATOM 534 C C . GLY A 1 77 ? 26.454 -12.127 -24.133 1.00 74.50 77 GLY A C 1
ATOM 535 O O . GLY A 1 77 ? 26.285 -12.235 -25.346 1.00 74.50 77 GLY A O 1
ATOM 536 N N . ALA A 1 78 ? 25.613 -11.409 -23.380 1.00 66.81 78 ALA A N 1
ATOM 537 C CA . ALA A 1 78 ? 24.603 -10.566 -24.016 1.00 66.81 78 ALA A CA 1
ATOM 538 C C . ALA A 1 78 ? 25.340 -9.486 -24.833 1.00 66.81 78 ALA A C 1
ATOM 540 O O . ALA A 1 78 ? 25.994 -8.613 -24.255 1.00 66.81 78 ALA A O 1
ATOM 541 N N . ARG A 1 79 ? 25.300 -9.552 -26.168 1.00 71.00 79 ARG A N 1
ATOM 542 C CA . ARG A 1 79 ? 25.706 -8.444 -27.051 1.00 71.00 79 ARG A CA 1
ATOM 543 C C . ARG A 1 79 ? 24.550 -7.442 -27.165 1.00 71.00 79 ARG A C 1
ATOM 545 O O . ARG A 1 79 ? 23.428 -7.750 -26.768 1.00 71.00 79 ARG A O 1
ATOM 552 N N . ARG A 1 80 ? 24.884 -6.202 -27.515 1.00 66.31 80 ARG A N 1
ATOM 553 C CA . ARG A 1 80 ? 23.943 -5.082 -27.634 1.00 66.31 80 ARG A CA 1
ATOM 554 C C . ARG A 1 80 ? 23.120 -5.199 -28.909 1.00 66.31 80 ARG A C 1
ATOM 556 O O . ARG A 1 80 ? 23.674 -5.751 -29.881 1.00 66.31 80 ARG A O 1
#

Foldseek 3Di:
DAAEDAQDAADPVSLLVSLVVVVVVCVVPVDWNLRHPYQHADHSSVVVSVCSVVVNGSVNSNVCVVPPDDDDDDPPPDDD

Organism: NCBI:txid1135996

Solvent-accessible surface area (backbone atoms only — not comparable to full-atom values): 4780 Å² total; per-residue (Å²): 135,91,48,68,47,79,35,86,37,53,57,72,66,32,35,53,54,49,38,54,50,48,44,53,46,28,72,76,66,75,50,62,82,63,72,38,81,39,72,44,42,42,72,30,16,33,52,52,35,52,38,28,75,70,68,49,49,53,68,59,56,43,49,47,69,77,59,58,76,78,80,77,80,77,67,90,81,74,76,134

Sequence (80 aa):
MTFGLVLGTGGSLGYAWMVAALSTWEQATGRDARDADVLVGTSAGSVVAAALASGVSVPEMLASLLDPPPPKPRPAGARR

pLDDT: mean 93.37, std 8.39, range [65.69, 98.56]